Protein AF-A0A9W4TBW1-F1 (afdb_monomer)

Structure (mmCIF, N/CA/C/O backbone):
data_AF-A0A9W4TBW1-F1
#
_entry.id   AF-A0A9W4TBW1-F1
#
loop_
_atom_site.group_PDB
_atom_site.id
_atom_site.type_symbol
_atom_site.label_atom_id
_atom_site.label_alt_id
_atom_site.label_comp_id
_atom_site.label_asym_id
_atom_site.label_entity_id
_atom_site.label_seq_id
_atom_site.pdbx_PDB_ins_code
_atom_site.Cartn_x
_atom_site.Cartn_y
_atom_site.Cartn_z
_atom_site.occupancy
_atom_site.B_iso_or_equiv
_atom_site.auth_seq_id
_atom_site.auth_comp_id
_atom_site.auth_asym_id
_atom_site.auth_atom_id
_atom_site.pdbx_PDB_model_num
ATOM 1 N N . MET A 1 1 ? 16.495 9.745 -18.123 1.00 77.19 1 MET A N 1
ATOM 2 C CA . MET A 1 1 ? 16.255 8.285 -18.004 1.00 77.19 1 MET A CA 1
ATOM 3 C C . MET A 1 1 ? 15.623 7.928 -16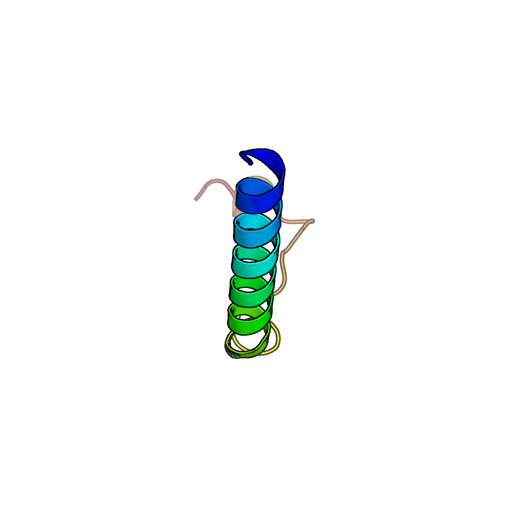.658 1.00 77.19 1 MET A C 1
ATOM 5 O O . MET A 1 1 ? 14.576 7.295 -16.653 1.00 77.19 1 MET A O 1
ATOM 9 N N . LEU A 1 2 ? 16.183 8.405 -15.538 1.00 91.56 2 LEU A N 1
ATOM 10 C CA . LEU A 1 2 ? 15.692 8.156 -14.173 1.00 91.56 2 LEU A CA 1
ATOM 11 C C . LEU A 1 2 ? 14.209 8.516 -13.943 1.00 91.56 2 LEU A C 1
ATOM 13 O O . LEU A 1 2 ? 13.460 7.692 -13.429 1.00 91.56 2 LEU A O 1
ATOM 17 N N . GLU A 1 3 ? 13.764 9.696 -14.390 1.00 92.19 3 GLU A N 1
ATOM 18 C CA . GLU A 1 3 ? 12.363 10.125 -14.225 1.00 92.19 3 GLU A CA 1
ATOM 19 C C . GLU A 1 3 ? 11.367 9.178 -14.906 1.00 92.19 3 GLU A C 1
ATOM 21 O O . GLU A 1 3 ? 10.366 8.799 -14.310 1.00 92.19 3 GLU A O 1
ATOM 26 N N . LYS A 1 4 ? 11.678 8.690 -16.115 1.00 91.56 4 LYS A N 1
ATOM 27 C CA . LYS A 1 4 ? 10.825 7.716 -16.817 1.00 91.56 4 LYS A CA 1
ATOM 28 C C . LYS A 1 4 ? 10.698 6.406 -16.030 1.00 91.56 4 LYS A C 1
ATOM 30 O O . LYS A 1 4 ? 9.603 5.860 -15.928 1.00 91.56 4 LYS A O 1
ATOM 35 N N . HIS A 1 5 ? 11.794 5.927 -15.437 1.00 94.69 5 HIS A N 1
ATOM 36 C CA . HIS A 1 5 ? 11.766 4.735 -14.585 1.00 94.69 5 HIS A CA 1
ATOM 37 C C . HIS A 1 5 ? 10.969 4.961 -13.299 1.00 94.69 5 HIS A C 1
ATOM 39 O O . HIS A 1 5 ? 10.199 4.086 -12.905 1.00 94.69 5 HIS A O 1
ATOM 45 N N . ARG A 1 6 ? 11.118 6.126 -12.656 1.00 94.50 6 ARG A N 1
ATOM 46 C CA . ARG A 1 6 ? 10.342 6.475 -11.460 1.00 94.50 6 ARG A CA 1
ATOM 47 C C . ARG A 1 6 ? 8.850 6.515 -11.777 1.00 94.50 6 ARG A C 1
ATOM 49 O O . ARG A 1 6 ? 8.079 5.880 -11.061 1.00 94.50 6 ARG A O 1
ATOM 56 N N . SER A 1 7 ? 8.460 7.173 -12.868 1.00 95.31 7 SER A N 1
ATOM 57 C CA . SER A 1 7 ? 7.064 7.239 -13.303 1.00 95.31 7 SER A CA 1
ATOM 58 C C . SER A 1 7 ? 6.490 5.853 -13.575 1.00 95.31 7 SER A C 1
ATOM 60 O O . SER A 1 7 ? 5.438 5.523 -13.039 1.00 95.31 7 SER A O 1
ATOM 62 N N . LEU A 1 8 ? 7.208 4.995 -14.311 1.00 96.50 8 LEU A N 1
ATOM 63 C CA . LEU A 1 8 ? 6.753 3.631 -14.597 1.00 96.50 8 LEU A CA 1
ATOM 64 C C . LEU A 1 8 ? 6.554 2.802 -13.317 1.00 96.50 8 LEU A C 1
ATOM 66 O O . LEU A 1 8 ? 5.539 2.122 -13.166 1.00 96.50 8 LEU A O 1
ATOM 70 N N . ARG A 1 9 ? 7.494 2.890 -12.366 1.00 96.00 9 ARG A N 1
ATOM 71 C CA . ARG A 1 9 ? 7.380 2.223 -11.057 1.00 96.00 9 ARG A CA 1
ATOM 72 C C . ARG A 1 9 ? 6.206 2.762 -10.241 1.00 96.00 9 ARG A C 1
ATOM 74 O O . ARG A 1 9 ? 5.511 1.977 -9.596 1.00 96.00 9 ARG A O 1
ATOM 81 N N . GLY A 1 10 ? 5.980 4.074 -10.285 1.00 96.88 10 GLY A N 1
ATOM 82 C CA . GLY A 1 10 ? 4.836 4.724 -9.652 1.00 96.88 10 GLY A CA 1
ATOM 83 C C . GLY A 1 10 ? 3.521 4.189 -10.211 1.00 96.88 10 GLY A C 1
ATOM 84 O O . GLY A 1 10 ? 2.693 3.689 -9.456 1.00 96.88 10 GLY A O 1
ATOM 85 N N . THR A 1 11 ? 3.374 4.187 -11.537 1.00 97.38 11 THR A N 1
ATOM 86 C CA . THR A 1 11 ? 2.188 3.656 -12.221 1.00 97.38 11 THR A CA 1
ATOM 87 C C . THR A 1 11 ? 1.941 2.185 -11.894 1.00 97.38 11 THR A C 1
ATOM 89 O O . THR A 1 11 ? 0.806 1.809 -11.605 1.00 97.38 11 THR A O 1
ATOM 92 N N . LEU A 1 12 ? 2.985 1.349 -11.900 1.00 97.31 12 LEU A N 1
ATOM 93 C CA . LEU A 1 12 ? 2.855 -0.068 -11.557 1.00 97.31 12 LEU A CA 1
ATOM 94 C C . LEU A 1 12 ? 2.393 -0.259 -10.107 1.00 97.31 12 LEU A C 1
ATOM 96 O O . LEU A 1 12 ? 1.464 -1.021 -9.853 1.00 97.31 12 LEU A O 1
ATOM 100 N N . THR A 1 13 ? 2.999 0.467 -9.165 1.00 96.50 13 THR A N 1
ATOM 101 C CA . THR A 1 13 ? 2.628 0.407 -7.743 1.00 96.50 13 THR A CA 1
ATOM 102 C C . THR A 1 13 ? 1.178 0.835 -7.524 1.00 96.50 13 THR A C 1
ATOM 104 O O . THR A 1 13 ? 0.454 0.174 -6.780 1.00 96.50 13 THR A O 1
ATOM 107 N N . SER A 1 14 ? 0.731 1.901 -8.196 1.00 96.50 14 SER A N 1
ATOM 108 C CA . SER A 1 14 ? -0.663 2.352 -8.126 1.00 96.50 14 SER A CA 1
ATOM 109 C C . SER A 1 14 ? -1.627 1.280 -8.627 1.00 96.50 14 SER A C 1
ATOM 111 O O . SER A 1 14 ? -2.569 0.944 -7.917 1.00 96.50 14 SER A O 1
ATOM 113 N N . LYS A 1 15 ? -1.341 0.657 -9.779 1.00 96.62 15 LYS A N 1
ATOM 114 C CA . LYS A 1 15 ? -2.171 -0.429 -10.323 1.00 96.62 15 LYS A CA 1
ATOM 115 C C . LYS A 1 15 ? -2.220 -1.654 -9.411 1.00 96.62 15 LYS A C 1
ATOM 117 O O . LYS A 1 15 ? -3.282 -2.239 -9.241 1.00 96.62 15 LYS A O 1
ATOM 122 N N . ILE A 1 16 ? -1.097 -2.042 -8.804 1.00 94.50 16 ILE A N 1
ATOM 123 C CA . IL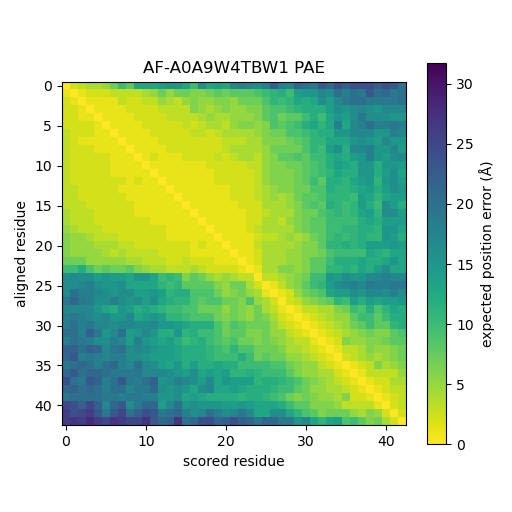E A 1 16 ? -1.071 -3.153 -7.838 1.00 94.50 16 ILE A CA 1
ATOM 124 C C . ILE A 1 16 ? -1.957 -2.824 -6.635 1.00 94.50 16 ILE A C 1
ATOM 126 O O . ILE A 1 16 ? -2.774 -3.652 -6.238 1.00 94.50 16 ILE A O 1
ATOM 130 N N . LYS A 1 17 ? -1.833 -1.611 -6.081 1.00 90.06 17 LYS A N 1
ATOM 131 C CA . LYS A 1 17 ? -2.665 -1.158 -4.962 1.00 90.06 17 LYS A CA 1
ATOM 132 C C . LYS A 1 17 ? -4.148 -1.210 -5.332 1.00 90.06 17 LYS A C 1
ATOM 134 O O . LYS A 1 17 ? -4.925 -1.807 -4.596 1.00 90.06 17 LYS A O 1
ATOM 139 N N . GLU A 1 18 ? -4.524 -0.641 -6.474 1.00 91.00 18 GLU A N 1
ATOM 140 C CA . GLU A 1 18 ? -5.900 -0.675 -6.983 1.00 91.00 18 GLU A CA 1
ATOM 141 C C . GLU A 1 18 ? -6.429 -2.108 -7.101 1.00 91.00 18 GLU A C 1
ATOM 143 O O . GLU A 1 18 ? -7.504 -2.393 -6.582 1.00 91.00 18 GLU A O 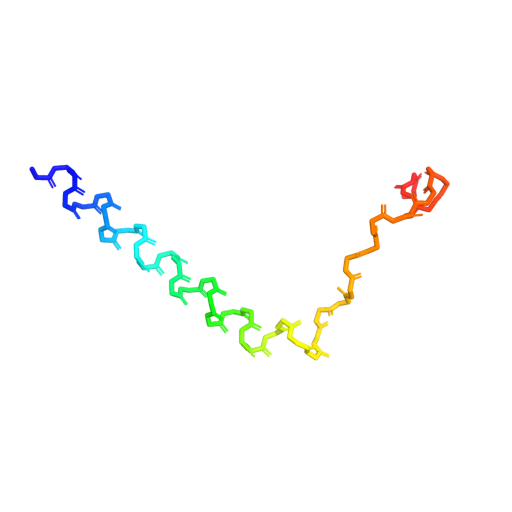1
ATOM 148 N N . SER A 1 19 ? -5.662 -3.026 -7.694 1.00 91.12 19 SER A N 1
ATOM 149 C CA . SER A 1 19 ? 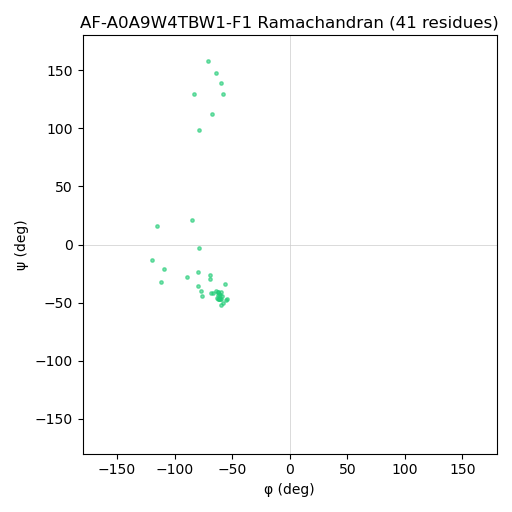-6.056 -4.434 -7.829 1.00 91.12 19 SER A CA 1
ATOM 150 C C . SER A 1 19 ? -6.230 -5.132 -6.480 1.00 91.12 19 SER A C 1
ATOM 152 O O . SER A 1 19 ? -7.211 -5.844 -6.278 1.00 91.12 19 SER A O 1
ATOM 154 N N . VAL A 1 20 ? -5.318 -4.910 -5.529 1.00 88.94 20 VAL A N 1
ATOM 155 C CA . VAL A 1 20 ? -5.428 -5.470 -4.172 1.00 88.94 20 VAL A CA 1
ATOM 156 C C . VAL A 1 20 ? -6.687 -4.944 -3.481 1.00 88.94 20 VAL A C 1
ATOM 158 O O . VAL A 1 20 ? -7.466 -5.728 -2.946 1.00 88.94 20 VAL A O 1
ATOM 161 N N . PHE A 1 21 ? -6.958 -3.639 -3.538 1.00 85.31 21 PHE A N 1
ATOM 162 C CA . PHE A 1 21 ? -8.187 -3.076 -2.968 1.00 85.31 21 PHE A CA 1
ATOM 163 C C . PHE A 1 21 ? -9.453 -3.472 -3.743 1.00 85.31 21 PHE A C 1
ATOM 165 O O . PHE A 1 21 ? -10.523 -3.546 -3.149 1.00 85.31 21 PHE A O 1
ATOM 172 N N . ALA A 1 22 ? -9.372 -3.770 -5.037 1.00 86.44 22 ALA A N 1
ATOM 173 C CA . ALA A 1 22 ? -10.512 -4.288 -5.787 1.00 86.44 22 ALA A CA 1
ATOM 174 C C . ALA A 1 22 ? -10.885 -5.709 -5.335 1.00 86.44 22 ALA A C 1
ATOM 176 O O . ALA A 1 22 ? -12.066 -6.002 -5.163 1.00 86.44 22 ALA A O 1
ATOM 177 N N . VAL A 1 23 ? -9.887 -6.568 -5.099 1.00 86.81 23 VAL A N 1
ATOM 178 C CA . VAL A 1 23 ? -10.096 -7.959 -4.663 1.00 86.81 23 VAL A CA 1
ATOM 179 C C . VAL A 1 23 ? -10.467 -8.036 -3.181 1.00 86.81 23 VAL A C 1
ATOM 181 O O . VAL A 1 23 ? -11.396 -8.749 -2.814 1.00 86.81 23 VAL A O 1
ATOM 184 N N . PHE A 1 24 ? -9.766 -7.290 -2.325 1.00 83.94 24 PHE A N 1
ATOM 185 C CA . PHE A 1 24 ? -9.889 -7.411 -0.870 1.00 83.94 24 PHE A CA 1
ATOM 186 C C . PHE A 1 24 ? -10.592 -6.212 -0.210 1.00 83.94 24 PHE A C 1
ATOM 188 O O . PH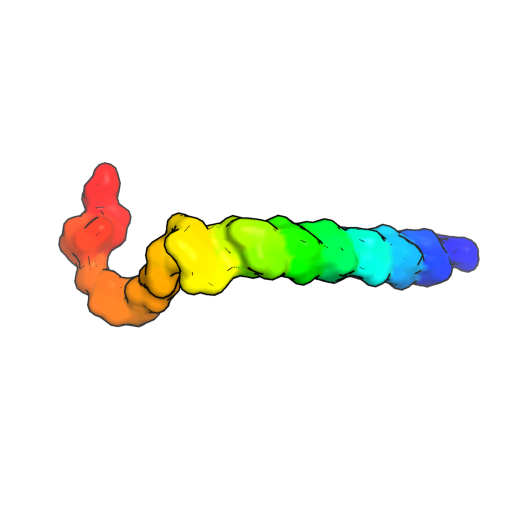E A 1 24 ? -11.130 -6.314 0.886 1.00 83.94 24 PHE A O 1
ATOM 195 N N . GLY A 1 25 ? -10.634 -5.050 -0.849 1.00 75.12 25 GLY A N 1
ATOM 196 C CA . GLY A 1 25 ? -10.941 -3.793 -0.165 1.00 75.12 25 GLY A CA 1
ATOM 197 C C . GLY A 1 25 ? -12.406 -3.543 0.175 1.00 75.12 25 GLY A C 1
ATOM 198 O O . GLY A 1 25 ? -12.677 -3.025 1.251 1.00 75.12 25 GLY A O 1
ATOM 199 N N . LYS A 1 26 ? -13.360 -3.878 -0.703 1.00 67.56 26 LYS A N 1
ATOM 200 C CA . LYS A 1 26 ? -14.775 -3.514 -0.466 1.00 67.56 26 LYS A CA 1
ATOM 201 C C . LYS A 1 26 ? -15.508 -4.436 0.507 1.00 67.56 26 LYS A C 1
ATOM 203 O O . LYS A 1 26 ? -16.347 -3.955 1.257 1.00 67.56 26 LYS A O 1
ATOM 208 N N . ASN A 1 27 ? -15.198 -5.731 0.479 1.00 68.75 27 ASN A N 1
ATOM 209 C CA . ASN A 1 27 ? -15.960 -6.748 1.211 1.00 68.75 27 ASN A CA 1
ATOM 210 C C . ASN A 1 27 ? -15.123 -7.525 2.242 1.00 68.75 27 ASN A C 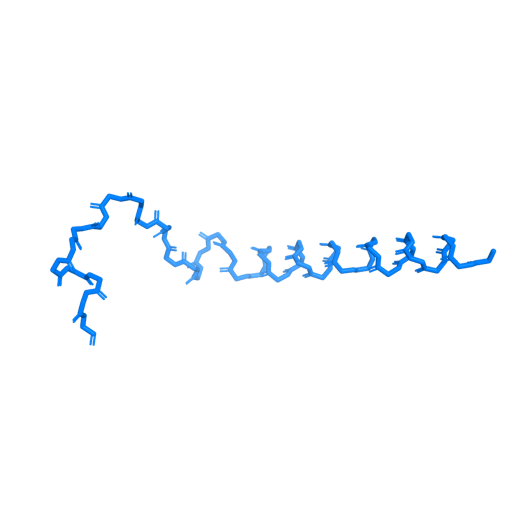1
ATOM 212 O O . ASN A 1 27 ? -15.705 -8.246 3.044 1.00 68.75 27 ASN A O 1
ATOM 216 N N . ILE A 1 28 ? -13.785 -7.421 2.211 1.00 72.94 28 ILE A N 1
ATOM 217 C CA . ILE A 1 28 ? -12.885 -8.200 3.087 1.00 72.94 28 ILE A CA 1
ATOM 218 C C . ILE A 1 28 ? -12.183 -7.297 4.112 1.00 72.94 28 ILE A C 1
ATOM 220 O O . ILE A 1 28 ? -11.933 -7.733 5.234 1.00 72.94 28 ILE A O 1
ATOM 224 N N . LEU A 1 29 ? -11.893 -6.034 3.776 1.00 71.00 29 LEU A N 1
ATOM 225 C CA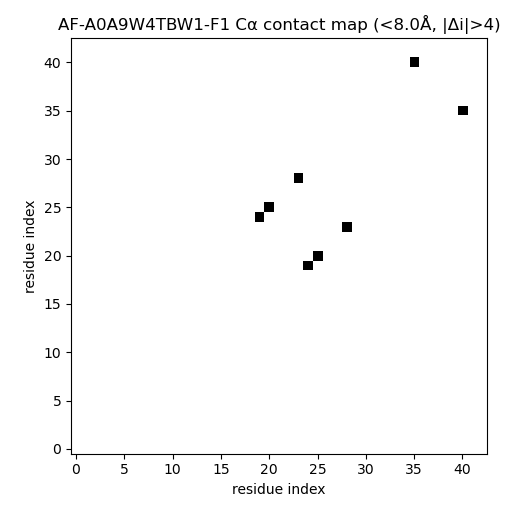 . LEU A 1 29 ? -11.285 -5.105 4.727 1.00 71.00 29 LEU A CA 1
ATOM 226 C C . LEU A 1 29 ? -12.343 -4.466 5.642 1.00 71.00 29 LEU A C 1
ATOM 228 O O . LEU A 1 29 ? -13.325 -3.911 5.141 1.00 71.00 29 LEU A O 1
ATOM 232 N N 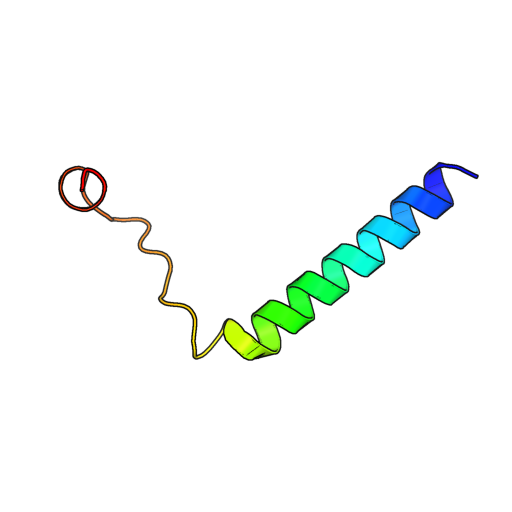. PRO A 1 30 ? -12.147 -4.488 6.974 1.00 75.00 30 PRO A N 1
ATOM 233 C CA . PRO A 1 30 ? -13.008 -3.748 7.882 1.00 75.00 30 PRO A CA 1
ATOM 234 C C . PRO A 1 30 ? -12.877 -2.236 7.627 1.00 75.00 30 PRO A C 1
ATOM 236 O O . PRO A 1 30 ? 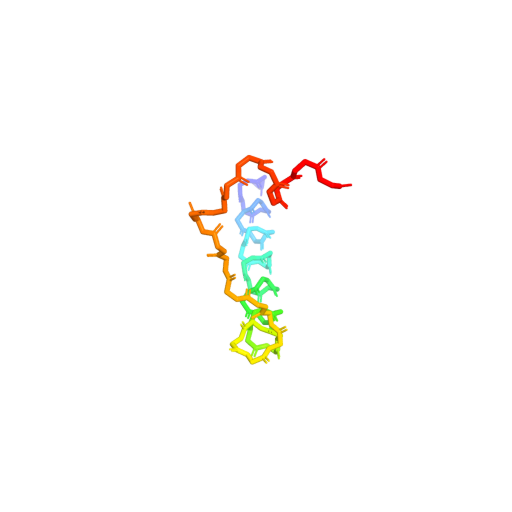-11.797 -1.759 7.259 1.00 75.00 30 PRO A O 1
ATOM 239 N N . PRO A 1 31 ? -13.954 -1.457 7.824 1.00 74.69 31 PRO A N 1
ATOM 240 C CA . PRO A 1 31 ? -13.891 -0.008 7.706 1.00 74.69 31 PRO A CA 1
ATOM 241 C C . PRO A 1 31 ? -12.879 0.567 8.704 1.00 74.69 31 PRO A C 1
ATOM 243 O O . PRO A 1 31 ? -12.811 0.144 9.859 1.00 74.69 31 PRO A O 1
ATOM 246 N N . ILE A 1 32 ? -12.100 1.558 8.263 1.00 77.75 32 ILE A N 1
ATOM 247 C CA . ILE A 1 32 ? -11.153 2.259 9.135 1.00 77.75 32 ILE A CA 1
ATOM 248 C C . ILE A 1 32 ? -11.956 3.062 10.167 1.00 77.75 32 ILE A C 1
ATOM 250 O O . ILE A 1 32 ? -12.626 4.036 9.818 1.00 77.75 32 ILE A O 1
ATOM 254 N N . ASN A 1 33 ? -11.881 2.668 11.441 1.00 79.19 33 ASN A N 1
ATOM 255 C CA . ASN A 1 33 ? -12.489 3.418 12.537 1.00 79.19 33 ASN A CA 1
ATOM 256 C C . ASN A 1 33 ? -11.608 4.623 12.904 1.00 79.19 33 ASN A C 1
ATOM 258 O O . ASN A 1 33 ? -10.644 4.499 13.654 1.00 79.19 33 ASN A O 1
ATOM 262 N N . THR A 1 34 ? -11.955 5.807 12.397 1.00 83.31 34 THR A N 1
ATOM 263 C CA . THR A 1 34 ? -11.260 7.068 12.718 1.00 83.31 34 THR A CA 1
ATOM 264 C C . THR A 1 34 ? -11.647 7.658 14.074 1.00 83.31 34 THR A C 1
ATOM 266 O O . THR A 1 34 ? -11.106 8.688 14.469 1.00 83.31 34 THR A O 1
ATOM 269 N N . LYS A 1 35 ? -12.583 7.027 14.788 1.00 86.44 35 LYS A N 1
ATOM 270 C CA . LYS A 1 35 ? -13.084 7.458 16.098 1.00 86.44 35 LYS A CA 1
ATOM 271 C C . LYS A 1 35 ? -12.756 6.459 17.209 1.00 86.44 35 LYS A C 1
ATOM 273 O O . LYS A 1 35 ? -13.374 6.525 18.268 1.00 86.44 35 LYS A O 1
ATOM 278 N N . ALA A 1 36 ? -11.827 5.534 16.967 1.00 83.06 36 ALA A N 1
ATOM 279 C CA . ALA A 1 36 ? -11.382 4.598 17.989 1.00 83.06 36 ALA A CA 1
ATOM 280 C C . ALA A 1 36 ? -10.843 5.373 19.200 1.00 83.06 36 ALA A C 1
ATOM 282 O O . ALA A 1 36 ? -10.032 6.292 19.065 1.00 83.06 36 ALA A O 1
ATOM 283 N N . SER A 1 37 ? -11.331 5.025 20.383 1.00 86.12 37 SER A N 1
ATOM 284 C CA . SER A 1 37 ? -10.861 5.590 21.642 1.00 86.12 37 SER A CA 1
ATOM 285 C C . SER A 1 37 ? -9.450 5.091 21.965 1.00 86.12 37 SER A C 1
ATOM 287 O O . SER A 1 37 ? -9.024 4.032 21.504 1.00 86.12 37 SER A O 1
ATOM 289 N N . ALA A 1 38 ? -8.716 5.826 22.806 1.00 81.50 38 ALA A N 1
ATOM 290 C CA . ALA A 1 38 ? -7.363 5.433 23.211 1.00 81.50 38 ALA A CA 1
ATOM 291 C C . ALA A 1 38 ? -7.316 4.023 23.836 1.00 81.50 38 ALA A C 1
ATOM 293 O O . ALA A 1 38 ? -6.360 3.287 23.614 1.00 81.50 38 ALA A O 1
ATOM 294 N N . LEU A 1 39 ? -8.376 3.634 24.553 1.00 83.12 39 LEU A N 1
ATOM 295 C CA . LEU A 1 39 ? -8.514 2.324 25.190 1.00 83.12 39 LEU A CA 1
ATOM 296 C C . LEU A 1 39 ? -8.681 1.176 24.175 1.00 83.12 39 LEU A C 1
ATOM 298 O O . LEU A 1 39 ? -8.277 0.049 24.444 1.00 83.12 39 LEU A O 1
ATOM 302 N N . GLU A 1 40 ? -9.272 1.454 23.010 1.00 78.31 40 GLU A N 1
ATOM 303 C CA . GLU A 1 40 ? -9.439 0.480 21.921 1.00 78.31 40 GLU A CA 1
ATOM 304 C C . GLU A 1 40 ? -8.156 0.302 21.096 1.00 78.31 40 GLU A C 1
ATOM 306 O O . GLU A 1 40 ? -7.975 -0.741 20.474 1.00 78.31 40 GLU A O 1
ATOM 311 N N . ILE A 1 41 ? -7.267 1.302 21.102 1.00 80.31 41 ILE A N 1
ATOM 312 C CA . ILE A 1 41 ? -5.991 1.292 20.370 1.00 80.31 41 ILE A CA 1
ATOM 313 C C . ILE A 1 41 ? -4.855 0.693 21.218 1.00 80.31 41 ILE A C 1
ATOM 315 O O . ILE A 1 41 ? -3.912 0.139 20.667 1.00 80.31 41 ILE A O 1
ATOM 319 N N . SER A 1 42 ? -4.920 0.791 22.550 1.00 76.12 42 SER A N 1
ATOM 320 C CA . SER A 1 42 ? -3.818 0.439 23.461 1.00 76.12 42 SER A CA 1
ATOM 321 C C . SER A 1 42 ? -3.713 -1.051 23.845 1.00 76.12 42 SER A C 1
ATOM 323 O O . SER A 1 42 ? -3.151 -1.352 24.899 1.00 76.12 42 SER A O 1
ATOM 325 N N . ARG A 1 43 ? -4.289 -1.971 23.065 1.00 56.94 43 ARG A N 1
ATOM 326 C CA . ARG A 1 43 ? -4.163 -3.430 23.260 1.00 56.94 43 ARG A CA 1
ATOM 327 C C . ARG A 1 43 ? -3.097 -4.014 22.347 1.00 56.94 43 ARG A C 1
ATOM 329 O O . ARG A 1 43 ? -2.413 -4.946 22.819 1.00 56.94 43 ARG A O 1
#

Mean predicted aligned error: 8.66 Å

Sequence (43 aa):
MLEKHRSLRGTLTSKIKESVFAVFGKNILPPINTKASALEISR

Secondary structure (DSSP, 8-state):
-HHHHHHHHHHHHHHHHHHHIIIIITTTSPP--TT--HHHH--

Solvent-accessible surface area (backbone atoms only — not comparable to full-atom values): 2772 Å² total; per-residue (Å²): 114,67,65,63,54,52,52,53,53,51,54,51,52,50,51,51,52,53,52,50,41,68,76,38,41,82,87,69,48,78,81,83,70,89,76,68,49,73,81,75,69,75,117

pLDDT: mean 85.26, std 9.71, range [56.94, 97.38]

Foldseek 3Di:
DVVVVVVVVVVVVVVVVVVCCVVQNPPNDDDDDPPDDPVNVVD

Organism: NCBI:txid1117311

Radius of gyration: 16.76 Å; Cα contacts (8 Å, |Δi|>4): 4; chains: 1; bounding box: 32×18×43 Å